Protein AF-A0A644YFS2-F1 (afdb_monomer_lite)

pLDDT: mean 83.6, std 9.42, range [59.94, 97.19]

Organism: NCBI:txid1076179

Structure (mmCIF, N/CA/C/O backbone):
data_AF-A0A644YFS2-F1
#
_entry.id   AF-A0A644YFS2-F1
#
loop_
_atom_site.group_PDB
_atom_site.id
_atom_site.type_symbol
_atom_site.label_atom_id
_atom_site.label_alt_id
_atom_site.label_comp_id
_atom_site.label_asym_id
_atom_site.label_entity_id
_atom_site.label_seq_id
_atom_site.pdbx_PDB_ins_code
_atom_site.Cartn_x
_atom_site.Cartn_y
_atom_site.Cartn_z
_atom_site.occupancy
_atom_site.B_iso_or_equiv
_atom_site.auth_seq_id
_atom_site.auth_comp_id
_atom_site.auth_asym_id
_atom_site.auth_atom_id
_atom_site.pdbx_PDB_model_num
ATOM 1 N N . MET A 1 1 ? -8.982 -12.581 -9.049 1.00 71.75 1 MET A N 1
ATOM 2 C CA . MET A 1 1 ? -7.663 -12.952 -8.496 1.00 71.75 1 MET A CA 1
ATOM 3 C C . MET A 1 1 ? -7.746 -14.397 -8.071 1.00 71.75 1 MET A C 1
ATOM 5 O O . MET A 1 1 ? -8.757 -14.771 -7.492 1.00 71.75 1 MET A O 1
ATOM 9 N N . GLU A 1 2 ? -6.730 -15.183 -8.398 1.00 85.44 2 GLU A N 1
ATOM 10 C CA . GLU A 1 2 ? -6.675 -16.615 -8.091 1.00 85.44 2 GLU A CA 1
ATOM 11 C C . GLU A 1 2 ? -5.715 -16.850 -6.921 1.00 85.44 2 GLU A C 1
ATOM 13 O O . GLU A 1 2 ? -4.733 -16.120 -6.760 1.00 85.44 2 GLU A O 1
ATOM 18 N N . TYR A 1 3 ? -6.011 -17.833 -6.074 1.00 88.00 3 TYR A N 1
ATOM 19 C CA . TYR A 1 3 ? -5.150 -18.182 -4.948 1.00 88.00 3 TYR A CA 1
ATOM 20 C C . TYR A 1 3 ? -4.225 -19.335 -5.331 1.00 88.00 3 TYR A C 1
ATOM 22 O O . TYR A 1 3 ? -4.662 -20.299 -5.956 1.00 88.00 3 TYR A O 1
ATOM 30 N N . THR A 1 4 ? -2.950 -19.234 -4.962 1.00 91.31 4 THR A N 1
ATOM 31 C CA . THR A 1 4 ? -1.943 -20.273 -5.211 1.00 91.31 4 THR A CA 1
ATOM 32 C C . THR A 1 4 ? -0.854 -20.235 -4.147 1.00 91.31 4 THR A C 1
ATOM 34 O 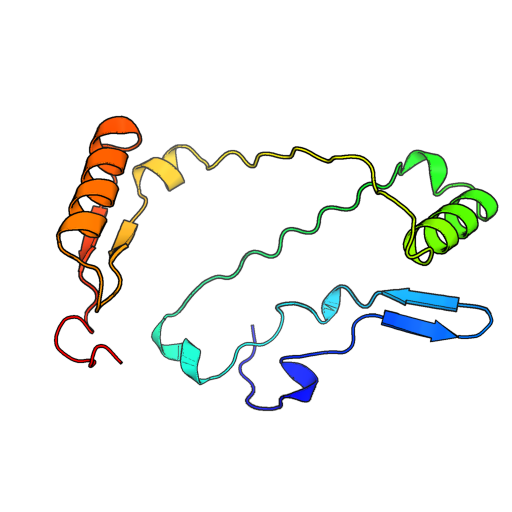O . THR A 1 4 ? -0.496 -19.168 -3.647 1.00 91.31 4 THR A O 1
ATOM 37 N N . ASP A 1 5 ? -0.343 -21.401 -3.781 1.00 93.25 5 ASP A N 1
ATOM 38 C CA . ASP A 1 5 ? 0.804 -21.589 -2.899 1.00 93.25 5 ASP A CA 1
ATOM 39 C C . ASP A 1 5 ? 2.124 -21.776 -3.668 1.00 93.25 5 ASP A C 1
ATOM 41 O O . ASP A 1 5 ? 3.175 -21.843 -3.033 1.00 93.25 5 ASP A O 1
ATOM 45 N N . ASP A 1 6 ? 2.098 -21.790 -5.008 1.00 93.94 6 ASP A N 1
ATOM 46 C CA . ASP A 1 6 ? 3.291 -21.922 -5.850 1.00 93.94 6 ASP A CA 1
ATOM 47 C C . ASP A 1 6 ? 4.172 -20.654 -5.777 1.00 93.94 6 ASP A C 1
ATOM 49 O O . ASP A 1 6 ? 3.779 -19.589 -6.281 1.00 93.94 6 ASP A O 1
ATOM 53 N N . PRO A 1 7 ? 5.392 -20.736 -5.206 1.00 90.81 7 PRO A N 1
ATOM 54 C CA . PRO A 1 7 ? 6.292 -19.594 -5.105 1.00 90.81 7 PRO A CA 1
ATOM 55 C C . PRO A 1 7 ? 6.676 -18.995 -6.462 1.00 90.81 7 PRO A C 1
ATOM 57 O O . PRO A 1 7 ? 6.863 -17.784 -6.549 1.00 90.81 7 PRO A O 1
ATOM 60 N N . ALA A 1 8 ? 6.766 -19.794 -7.528 1.00 90.94 8 ALA A N 1
ATOM 61 C CA . ALA A 1 8 ? 7.139 -19.295 -8.852 1.00 90.94 8 ALA A CA 1
ATOM 62 C C . ALA A 1 8 ? 6.051 -18.391 -9.459 1.00 90.94 8 ALA A C 1
ATOM 64 O O . ALA A 1 8 ? 6.348 -17.491 -10.245 1.00 90.94 8 ALA A O 1
ATOM 65 N N . ILE A 1 9 ? 4.791 -18.612 -9.074 1.00 89.38 9 ILE A N 1
ATOM 66 C CA . ILE A 1 9 ? 3.642 -17.817 -9.516 1.00 89.38 9 ILE A CA 1
ATOM 67 C C . ILE A 1 9 ? 3.425 -16.607 -8.600 1.00 89.38 9 ILE A C 1
ATOM 69 O O . ILE A 1 9 ? 3.046 -15.534 -9.076 1.00 89.38 9 ILE A O 1
ATOM 73 N N . LEU A 1 10 ? 3.669 -16.766 -7.295 1.00 88.75 10 LEU A N 1
ATOM 74 C CA . LEU A 1 10 ? 3.593 -15.678 -6.315 1.00 88.75 10 LEU A CA 1
ATOM 75 C C . LEU A 1 10 ? 4.715 -14.648 -6.496 1.00 88.75 10 LEU A C 1
ATOM 77 O O . LEU A 1 10 ? 4.491 -13.456 -6.279 1.00 88.75 10 LEU A O 1
ATOM 81 N N . TYR A 1 11 ? 5.893 -15.102 -6.926 1.00 89.06 11 TYR A N 1
ATOM 82 C CA . TYR A 1 11 ? 7.090 -14.290 -7.135 1.00 89.06 11 TYR A CA 1
ATOM 83 C C . TYR A 1 11 ? 7.606 -14.459 -8.573 1.00 89.06 11 TYR A C 1
ATOM 85 O O . TYR A 1 11 ? 8.684 -15.017 -8.791 1.00 89.06 11 TYR A O 1
ATOM 93 N N . PRO A 1 12 ? 6.831 -14.013 -9.579 1.00 89.12 12 PRO A N 1
ATOM 94 C CA . PRO A 1 12 ? 7.173 -14.237 -10.972 1.00 89.12 12 PRO A CA 1
ATOM 95 C C . PRO A 1 12 ? 8.408 -13.429 -11.372 1.00 89.12 12 PRO A C 1
ATOM 97 O O . PRO A 1 12 ? 8.558 -12.265 -10.999 1.00 89.12 12 PRO A O 1
ATOM 100 N N . ILE A 1 13 ? 9.250 -14.017 -12.220 1.00 87.31 13 ILE A N 1
ATOM 101 C CA . ILE A 1 13 ? 10.267 -13.266 -12.956 1.00 87.31 13 ILE A CA 1
ATOM 102 C C . ILE A 1 13 ? 9.543 -12.420 -14.009 1.00 87.31 13 ILE A C 1
ATOM 104 O O . ILE A 1 13 ? 8.748 -12.926 -14.808 1.00 87.31 13 ILE A O 1
ATOM 108 N N . LEU A 1 14 ? 9.779 -11.111 -13.963 1.00 84.50 14 LEU A N 1
ATOM 109 C CA . LEU A 1 14 ? 9.050 -10.128 -14.768 1.00 84.50 14 LEU A CA 1
ATOM 110 C C . LEU A 1 14 ? 9.822 -9.664 -15.989 1.00 84.50 14 LEU A C 1
ATOM 112 O O . LEU A 1 14 ? 9.213 -9.175 -16.936 1.00 84.50 14 LEU A O 1
ATOM 116 N N . THR A 1 15 ? 11.139 -9.803 -15.946 1.00 81.31 15 THR A N 1
ATOM 117 C CA . THR A 1 15 ? 12.060 -9.321 -16.963 1.00 81.31 15 THR A CA 1
ATOM 118 C C . THR A 1 15 ? 12.745 -10.501 -17.616 1.00 81.31 15 THR A C 1
ATOM 120 O O . THR A 1 15 ? 13.335 -11.333 -16.926 1.00 81.31 15 THR A O 1
ATOM 123 N N . GLU A 1 16 ? 12.719 -10.533 -18.937 1.00 82.38 16 GLU A N 1
ATOM 124 C CA . GLU A 1 16 ? 13.515 -11.458 -19.735 1.00 82.38 16 GLU A CA 1
ATOM 125 C C . GLU A 1 16 ? 14.379 -10.626 -20.684 1.00 82.38 16 GLU A C 1
ATOM 127 O O . GLU A 1 16 ? 13.896 -9.671 -21.297 1.00 82.38 16 GLU A O 1
ATOM 132 N N . HIS A 1 17 ? 15.668 -10.954 -20.746 1.00 74.31 17 HIS A N 1
ATOM 133 C CA . HIS A 1 17 ? 16.643 -10.273 -21.589 1.00 74.31 17 HIS A CA 1
ATOM 134 C C . HIS A 1 17 ? 17.338 -11.304 -22.476 1.00 74.31 17 HIS A C 1
ATOM 136 O O . HIS A 1 17 ? 17.966 -12.236 -21.974 1.00 74.31 17 HIS A O 1
ATOM 142 N N . ASP A 1 18 ? 17.238 -11.105 -23.782 1.00 73.19 18 ASP A N 1
ATOM 143 C CA . ASP A 1 18 ? 17.995 -11.806 -24.812 1.00 73.19 18 ASP A CA 1
ATOM 144 C C . ASP A 1 18 ? 18.917 -10.804 -25.529 1.00 73.19 18 ASP A C 1
ATOM 146 O O . ASP A 1 18 ? 18.819 -9.597 -25.316 1.00 73.19 18 ASP A O 1
ATOM 150 N N . VAL A 1 19 ? 19.817 -11.287 -26.384 1.00 66.19 19 VAL A N 1
ATOM 151 C CA . VAL A 1 19 ? 20.786 -10.476 -27.137 1.00 66.19 19 VAL A CA 1
ATOM 152 C C . VAL A 1 19 ? 20.105 -9.339 -27.915 1.00 66.19 19 VAL A C 1
ATOM 154 O O . VAL A 1 19 ? 20.652 -8.239 -27.978 1.00 66.19 19 VAL A O 1
ATOM 157 N N . ASP A 1 20 ? 18.895 -9.582 -28.429 1.00 69.38 20 ASP A N 1
ATOM 158 C CA . ASP A 1 20 ? 18.154 -8.639 -29.276 1.00 69.38 20 ASP A CA 1
ATOM 159 C C . ASP A 1 20 ? 16.844 -8.123 -28.657 1.00 69.38 20 ASP A C 1
ATOM 161 O O . ASP A 1 20 ? 16.167 -7.286 -29.261 1.00 69.38 20 ASP A O 1
ATOM 165 N N . SER A 1 21 ? 16.440 -8.608 -27.476 1.00 69.81 21 SER A N 1
ATOM 166 C CA . SER A 1 21 ? 15.131 -8.259 -26.915 1.00 69.81 21 SER A CA 1
ATOM 167 C C . SER A 1 21 ? 15.124 -8.115 -25.399 1.00 69.81 21 SER A C 1
ATOM 169 O O . SER A 1 21 ? 15.780 -8.850 -24.668 1.00 69.81 21 SER A O 1
ATOM 171 N N . PHE A 1 22 ? 14.320 -7.168 -24.927 1.00 74.44 22 PHE A N 1
ATOM 172 C CA . PHE A 1 22 ? 14.004 -6.994 -23.519 1.00 74.44 22 PHE A CA 1
ATOM 173 C C . PHE A 1 22 ? 12.488 -6.995 -23.361 1.00 74.44 22 PHE A C 1
ATOM 175 O O . PHE A 1 22 ? 11.793 -6.194 -23.990 1.00 74.44 22 PHE A O 1
ATOM 182 N N . THR A 1 23 ? 11.978 -7.904 -22.536 1.00 77.44 23 THR A N 1
ATOM 183 C CA . THR A 1 23 ? 10.541 -8.090 -22.324 1.00 77.44 23 THR A CA 1
ATOM 184 C C . THR A 1 23 ? 10.192 -7.861 -20.862 1.00 77.44 23 THR A C 1
ATOM 186 O O . THR A 1 23 ? 10.785 -8.477 -19.977 1.00 77.44 23 THR A O 1
ATOM 189 N N . ILE A 1 24 ? 9.179 -7.023 -20.613 1.00 79.31 24 ILE A N 1
ATOM 190 C CA . ILE A 1 24 ? 8.566 -6.843 -19.292 1.00 79.31 24 ILE A CA 1
ATOM 191 C C . ILE A 1 24 ? 7.159 -7.457 -19.295 1.00 79.31 24 ILE A C 1
ATOM 193 O O . ILE A 1 24 ? 6.266 -7.040 -20.032 1.00 79.31 24 ILE A O 1
ATOM 197 N N . SER A 1 25 ? 6.937 -8.443 -18.427 1.00 82.56 25 SER A N 1
ATOM 198 C CA . SER A 1 25 ? 5.659 -9.145 -18.261 1.00 82.56 25 SER A CA 1
ATOM 199 C C . SER A 1 25 ? 4.732 -8.444 -17.258 1.00 82.56 25 SER A C 1
ATOM 201 O O . SER A 1 25 ? 4.580 -8.889 -16.119 1.00 82.56 25 SER A O 1
ATOM 203 N N . HIS A 1 26 ? 4.039 -7.384 -17.681 1.00 73.81 26 HIS A N 1
ATOM 204 C CA . HIS A 1 26 ? 3.116 -6.630 -16.811 1.00 73.81 26 HIS A CA 1
ATOM 205 C C . HIS A 1 26 ? 1.944 -7.470 -16.260 1.00 73.81 26 HIS A C 1
ATOM 207 O O . HIS A 1 26 ? 1.508 -7.263 -15.132 1.00 73.81 26 HIS A O 1
ATOM 213 N N . GLY A 1 27 ? 1.456 -8.459 -17.019 1.00 78.31 27 GLY A N 1
ATOM 214 C CA . GLY A 1 27 ? 0.291 -9.276 -16.641 1.00 78.31 27 GLY A CA 1
ATOM 215 C C . GLY A 1 27 ? 0.545 -10.351 -15.574 1.00 78.31 27 GLY A C 1
ATOM 216 O O . GLY A 1 27 ? -0.395 -11.045 -15.181 1.00 78.31 27 GLY A O 1
ATOM 217 N N . LYS A 1 28 ? 1.797 -10.531 -15.130 1.00 83.38 28 LYS A N 1
ATOM 218 C CA . LYS A 1 28 ? 2.156 -11.512 -14.090 1.00 83.38 28 LYS A CA 1
ATOM 219 C C . LYS A 1 28 ? 2.091 -10.916 -12.675 1.00 83.38 28 LYS A C 1
ATOM 221 O O . LYS A 1 28 ? 1.840 -11.653 -11.724 1.00 83.38 28 LYS A O 1
ATOM 226 N N . ILE A 1 29 ? 2.260 -9.598 -12.524 1.00 84.25 29 ILE A N 1
ATOM 227 C CA . ILE A 1 29 ? 2.234 -8.918 -11.218 1.00 84.25 29 ILE A CA 1
ATOM 228 C C . ILE A 1 29 ? 0.819 -8.887 -10.643 1.00 84.25 29 ILE A C 1
ATOM 230 O O . ILE A 1 29 ? -0.140 -8.556 -11.335 1.00 84.25 29 ILE A O 1
ATOM 234 N N . GLY A 1 30 ? 0.695 -9.182 -9.346 1.00 80.56 30 GLY A N 1
ATOM 235 C CA . GLY A 1 30 ? -0.531 -8.932 -8.578 1.00 80.56 30 GLY A CA 1
ATOM 236 C C . GLY A 1 30 ? -1.733 -9.796 -8.972 1.00 80.56 30 GLY A C 1
ATOM 237 O O . GLY A 1 30 ? -2.834 -9.564 -8.477 1.00 80.56 30 GLY A O 1
ATOM 238 N N . ARG A 1 31 ? -1.540 -10.792 -9.846 1.00 85.56 31 ARG A N 1
ATOM 239 C CA . ARG A 1 31 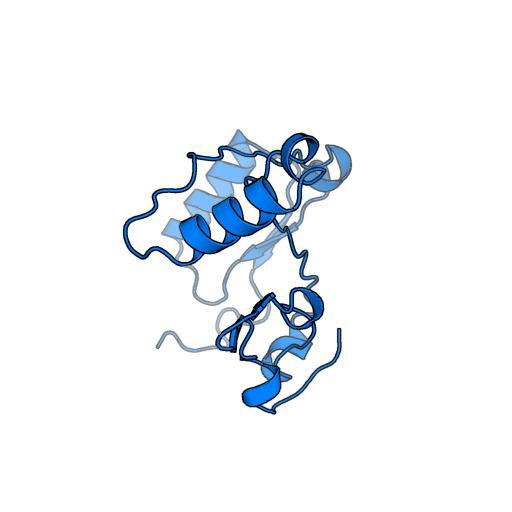? -2.612 -11.662 -10.349 1.00 85.56 31 ARG A CA 1
ATOM 240 C C . ARG A 1 31 ? -3.025 -12.741 -9.351 1.00 85.56 31 ARG A C 1
ATOM 242 O O . ARG A 1 31 ? -4.207 -13.100 -9.292 1.00 85.56 31 ARG A O 1
ATOM 249 N N . HIS A 1 32 ? -2.058 -13.221 -8.574 1.00 88.69 32 HIS A N 1
ATOM 250 C CA . HIS A 1 32 ? -2.241 -14.312 -7.629 1.00 88.69 32 HIS A CA 1
ATOM 251 C C . HIS A 1 32 ? -1.989 -13.869 -6.193 1.00 88.69 32 HIS A C 1
ATOM 253 O O . HIS A 1 32 ? -1.191 -12.965 -5.928 1.00 88.69 32 HIS A O 1
ATOM 259 N N . LYS A 1 33 ? -2.683 -14.520 -5.263 1.00 87.75 33 LYS A N 1
ATOM 260 C CA . LYS A 1 33 ? -2.545 -14.299 -3.825 1.00 87.75 33 LYS A CA 1
ATOM 261 C C . LYS A 1 33 ? -2.180 -15.593 -3.125 1.00 87.75 33 LYS A C 1
ATOM 263 O O . LYS A 1 33 ? -2.645 -16.665 -3.499 1.00 87.75 33 LYS A O 1
ATOM 268 N N . ASN A 1 34 ? -1.401 -15.472 -2.058 1.00 88.25 34 ASN A N 1
ATOM 269 C CA . ASN A 1 34 ? -1.180 -16.598 -1.168 1.00 88.25 34 ASN A CA 1
ATOM 270 C C . ASN A 1 34 ? -2.501 -16.926 -0.429 1.00 88.25 34 ASN A C 1
ATOM 272 O O . ASN A 1 34 ? -3.122 -15.992 0.092 1.00 88.25 34 ASN A O 1
ATOM 276 N N . PRO A 1 35 ? -2.929 -18.204 -0.359 1.00 89.31 35 PRO A N 1
ATOM 277 C CA . PRO A 1 35 ? -4.119 -18.645 0.375 1.00 89.31 35 PRO A CA 1
ATOM 278 C C . PRO A 1 35 ? -4.184 -18.164 1.826 1.00 89.31 35 PRO A C 1
ATOM 280 O O . PRO A 1 35 ? -5.273 -17.976 2.360 1.00 89.31 35 PRO A O 1
ATOM 283 N N . HIS A 1 36 ? -3.037 -17.889 2.454 1.00 85.12 36 HIS A N 1
ATOM 284 C CA . HIS A 1 36 ? -2.971 -17.312 3.794 1.00 85.12 36 HIS A CA 1
ATOM 285 C C . HIS A 1 36 ? -3.753 -15.996 3.921 1.00 85.12 36 HIS A C 1
ATOM 287 O O . HIS A 1 36 ? -4.227 -15.691 5.003 1.00 85.12 36 HIS A O 1
ATOM 293 N N . TRP A 1 37 ? -3.938 -15.238 2.836 1.00 82.06 37 TRP A N 1
ATOM 294 C CA . TRP A 1 37 ? -4.658 -13.959 2.841 1.00 82.06 37 TRP A CA 1
ATOM 295 C C . TRP A 1 37 ? -6.154 -14.069 2.512 1.00 82.06 37 TRP A C 1
ATOM 297 O O . TRP A 1 37 ? -6.836 -13.046 2.440 1.00 82.06 37 TRP A O 1
ATOM 307 N N . ASP A 1 38 ? -6.689 -15.273 2.295 1.00 84.00 38 ASP A N 1
ATOM 308 C CA . ASP A 1 38 ? -8.089 -15.459 1.879 1.00 84.00 38 ASP A CA 1
ATOM 309 C C . ASP A 1 38 ? -9.093 -14.891 2.898 1.00 84.00 38 ASP A C 1
ATOM 311 O O . ASP A 1 38 ? -10.080 -14.247 2.538 1.00 84.00 38 ASP A O 1
ATOM 315 N N . PHE A 1 39 ? -8.775 -15.000 4.190 1.00 79.62 39 PHE A N 1
ATOM 316 C CA . PHE A 1 39 ? -9.641 -14.518 5.267 1.00 79.62 39 PHE A CA 1
ATOM 317 C C . PHE A 1 39 ? -9.849 -12.994 5.272 1.00 79.62 39 PHE A C 1
ATOM 319 O O . PHE A 1 39 ? 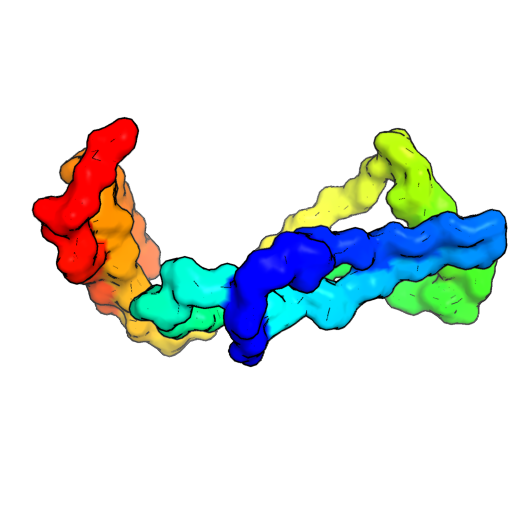-10.861 -12.530 5.798 1.00 79.62 39 PHE A O 1
ATOM 326 N N . LEU A 1 40 ? -8.925 -12.214 4.695 1.00 74.38 40 LEU A N 1
ATOM 327 C CA . LEU A 1 40 ? -9.024 -10.751 4.665 1.00 74.38 40 LEU A CA 1
ATOM 328 C C . LEU A 1 40 ? -9.999 -10.235 3.608 1.00 74.38 40 LEU A C 1
ATOM 330 O O . LEU A 1 40 ? -10.386 -9.072 3.679 1.00 74.38 40 LEU A O 1
ATOM 334 N N . LYS A 1 41 ? -10.379 -11.062 2.620 1.00 73.12 41 LYS A N 1
ATOM 335 C CA . LYS A 1 41 ? -11.240 -10.657 1.491 1.00 73.12 41 LYS A CA 1
ATOM 336 C C . LYS A 1 41 ? -10.798 -9.333 0.840 1.00 73.12 41 LYS A C 1
ATOM 338 O O . LYS A 1 41 ? -11.618 -8.540 0.385 1.00 73.12 41 LYS A O 1
ATOM 343 N N . GLU A 1 42 ? -9.489 -9.084 0.820 1.00 75.25 42 GLU A N 1
ATOM 344 C CA . GLU A 1 42 ? -8.921 -7.807 0.390 1.00 75.25 42 GLU A CA 1
ATOM 345 C C . GLU A 1 42 ? -9.091 -7.587 -1.123 1.00 75.25 42 GLU A C 1
ATOM 347 O O . GLU A 1 42 ? -8.981 -8.523 -1.923 1.00 75.25 42 GLU A O 1
ATOM 352 N N . TRP A 1 43 ? -9.254 -6.336 -1.544 1.00 73.81 43 TRP A N 1
ATOM 353 C CA . TRP A 1 43 ? -9.123 -5.935 -2.946 1.00 73.81 43 TRP A CA 1
ATOM 354 C C . TRP A 1 43 ? -7.728 -5.344 -3.156 1.00 73.81 43 TRP A C 1
ATOM 356 O O . TRP A 1 43 ? -7.246 -4.581 -2.326 1.00 73.81 43 TRP A O 1
ATOM 366 N N . ARG A 1 44 ? -7.053 -5.714 -4.250 1.00 77.00 44 ARG A N 1
ATOM 367 C CA . ARG A 1 44 ? -5.760 -5.124 -4.627 1.00 77.00 44 ARG A CA 1
ATOM 368 C C . ARG A 1 44 ? -5.943 -4.348 -5.916 1.00 77.00 44 ARG A C 1
ATOM 370 O O . ARG A 1 44 ? -6.324 -4.934 -6.927 1.00 77.00 44 ARG A O 1
ATOM 377 N N . ASN A 1 45 ? -5.639 -3.059 -5.862 1.00 76.50 45 ASN A N 1
ATOM 378 C CA . ASN A 1 45 ? -5.528 -2.210 -7.038 1.00 76.50 45 ASN A CA 1
ATOM 379 C C . ASN A 1 45 ? -4.062 -2.186 -7.475 1.00 76.50 45 ASN A C 1
ATOM 381 O O . ASN A 1 45 ? -3.178 -1.944 -6.654 1.00 76.50 45 ASN A O 1
ATOM 385 N N . LEU A 1 46 ? -3.804 -2.460 -8.754 1.00 81.69 46 LEU A N 1
ATOM 386 C CA . LEU A 1 46 ? -2.472 -2.333 -9.336 1.00 81.69 46 LEU A CA 1
ATOM 387 C C . LEU A 1 46 ? -2.394 -1.007 -10.089 1.00 81.69 46 LEU A C 1
ATOM 389 O O . LEU A 1 46 ? -3.056 -0.831 -11.109 1.00 81.69 46 LEU A O 1
ATOM 393 N N . ILE A 1 47 ? -1.565 -0.092 -9.596 1.00 80.31 47 ILE A N 1
ATOM 394 C CA . ILE A 1 47 ? -1.264 1.169 -10.274 1.00 80.31 47 ILE A CA 1
ATOM 395 C C . ILE A 1 47 ? 0.103 1.012 -10.931 1.00 80.31 47 ILE A C 1
ATOM 397 O O . ILE A 1 47 ? 1.098 0.766 -10.254 1.00 80.31 47 ILE A O 1
ATOM 401 N N . THR A 1 48 ? 0.147 1.126 -12.256 1.00 77.75 48 THR A N 1
ATOM 402 C CA . THR A 1 48 ? 1.398 1.093 -13.023 1.00 77.75 48 THR A CA 1
ATOM 403 C C . THR A 1 48 ? 1.697 2.493 -13.526 1.00 77.75 48 THR A C 1
ATOM 405 O O . THR A 1 48 ? 0.921 3.050 -14.300 1.00 77.75 48 THR A O 1
ATOM 408 N N . VAL A 1 49 ? 2.830 3.049 -13.103 1.00 77.50 49 VAL A N 1
ATOM 409 C CA . VAL A 1 49 ? 3.306 4.355 -13.563 1.00 77.50 49 VAL A CA 1
ATOM 410 C C . VAL A 1 49 ? 4.521 4.140 -14.447 1.00 77.50 49 VAL A C 1
ATOM 412 O O . VAL A 1 49 ? 5.521 3.573 -14.014 1.00 77.50 49 VAL A O 1
ATOM 415 N N . MET A 1 50 ? 4.424 4.580 -15.699 1.00 74.69 50 MET A N 1
ATOM 416 C CA . MET A 1 50 ? 5.509 4.499 -16.671 1.00 74.69 50 MET A CA 1
ATOM 417 C C . MET A 1 50 ? 5.929 5.924 -17.055 1.00 74.69 50 MET A C 1
ATOM 419 O O . MET A 1 50 ? 5.128 6.613 -17.689 1.00 74.69 50 MET A O 1
ATOM 423 N N . PRO A 1 51 ? 7.149 6.382 -16.701 1.00 69.38 51 PRO A N 1
ATOM 424 C CA . PRO A 1 51 ? 7.694 7.684 -17.111 1.00 69.38 51 PRO A CA 1
ATOM 425 C C . PRO A 1 51 ? 8.058 7.715 -18.601 1.00 69.38 51 PRO A C 1
ATOM 427 O O . PRO A 1 51 ? 9.180 8.038 -18.977 1.00 69.38 51 PRO A O 1
ATOM 430 N N . VAL A 1 52 ? 7.131 7.339 -19.476 1.00 70.62 52 VAL A N 1
ATOM 431 C CA . VAL A 1 52 ? 7.383 7.247 -20.912 1.00 70.62 52 VAL A CA 1
ATOM 432 C C . VAL A 1 52 ? 6.707 8.401 -21.631 1.00 70.62 52 VAL A C 1
ATOM 434 O O . VAL A 1 52 ? 5.530 8.700 -21.429 1.00 70.62 52 VAL A O 1
ATOM 437 N N . ASN A 1 53 ? 7.457 9.065 -22.505 1.00 68.06 53 ASN A N 1
ATOM 438 C CA . ASN A 1 53 ? 6.871 10.032 -23.415 1.00 68.06 53 ASN A CA 1
ATOM 439 C C . ASN A 1 53 ? 6.250 9.268 -24.591 1.00 68.06 53 ASN A C 1
ATOM 441 O O . ASN A 1 53 ? 6.955 8.859 -25.510 1.00 68.06 53 ASN A O 1
ATOM 445 N N . PHE A 1 54 ? 4.928 9.079 -24.578 1.00 65.81 54 PHE A N 1
ATOM 446 C CA . PHE A 1 54 ? 4.223 8.322 -25.621 1.00 65.81 54 PHE A CA 1
ATOM 447 C C . PHE A 1 54 ? 4.422 8.899 -27.034 1.00 65.81 54 PHE A C 1
ATOM 449 O O . PHE A 1 54 ? 4.447 8.144 -28.003 1.00 65.81 54 PHE A O 1
ATOM 456 N N . ASN A 1 55 ? 4.683 10.206 -27.163 1.00 65.56 55 ASN A N 1
ATOM 457 C CA . ASN A 1 55 ? 5.001 10.831 -28.454 1.00 65.56 55 ASN A CA 1
ATOM 458 C C . ASN A 1 55 ? 6.375 10.399 -29.004 1.00 65.56 55 ASN A C 1
ATOM 460 O O . ASN A 1 55 ? 6.666 10.600 -30.181 1.00 65.56 55 ASN A O 1
ATOM 464 N N . GLN A 1 56 ? 7.236 9.815 -28.167 1.00 60.59 56 GLN A N 1
ATOM 465 C CA . GLN A 1 56 ? 8.535 9.267 -28.560 1.00 60.59 56 GLN A CA 1
ATOM 466 C C . GLN A 1 56 ? 8.459 7.783 -28.954 1.00 60.59 56 GLN A C 1
ATOM 468 O O . GLN A 1 56 ? 9.389 7.295 -29.589 1.00 60.59 56 GLN A O 1
ATOM 473 N N . LEU A 1 57 ? 7.352 7.084 -28.669 1.00 63.44 57 LEU A N 1
ATOM 474 C CA . LEU A 1 57 ? 7.169 5.665 -29.016 1.00 63.44 57 LEU A CA 1
ATOM 475 C C . LEU A 1 57 ? 6.905 5.430 -30.515 1.00 63.44 57 LEU A C 1
ATOM 477 O O . LEU A 1 57 ? 6.969 4.297 -30.977 1.00 63.44 57 LEU A O 1
ATOM 481 N N . GLY A 1 58 ? 6.619 6.487 -31.284 1.00 65.62 58 GLY A N 1
ATOM 482 C CA . GLY A 1 58 ? 6.365 6.396 -32.727 1.00 65.62 58 GLY A CA 1
ATOM 483 C C . GLY A 1 58 ? 7.611 6.153 -33.590 1.00 65.62 58 GLY A C 1
ATOM 484 O O . GLY A 1 58 ? 7.469 5.874 -34.777 1.00 65.62 58 GLY A O 1
ATOM 485 N N . SER A 1 59 ? 8.819 6.258 -33.023 1.00 75.25 59 SER A N 1
ATOM 486 C CA . SER A 1 59 ? 10.078 5.952 -33.718 1.00 75.25 59 SER A CA 1
ATOM 487 C C . SER A 1 59 ? 10.781 4.760 -33.056 1.00 75.25 59 SER A C 1
ATOM 489 O O . SER A 1 59 ? 11.090 4.862 -31.860 1.00 75.25 59 SER A O 1
ATOM 491 N N . PRO A 1 60 ? 11.084 3.680 -33.799 1.00 73.94 60 PRO A N 1
ATOM 492 C CA . PRO A 1 60 ? 11.798 2.512 -33.282 1.00 73.94 60 PRO A CA 1
ATOM 493 C C . PRO A 1 60 ? 13.098 2.860 -32.542 1.00 73.94 60 PRO A C 1
ATOM 495 O O . PRO A 1 60 ? 13.374 2.294 -31.490 1.00 73.94 60 PRO A O 1
ATOM 498 N N . GLU A 1 61 ? 13.854 3.852 -33.019 1.00 77.50 61 GLU A N 1
ATOM 499 C CA . GLU A 1 61 ? 15.143 4.250 -32.442 1.00 77.50 61 GLU A CA 1
ATOM 500 C C . GLU A 1 61 ? 15.007 4.813 -31.022 1.00 77.50 61 GLU A C 1
ATOM 502 O O . GLU A 1 61 ? 15.816 4.508 -30.145 1.00 77.50 61 GLU A O 1
ATOM 507 N N . LYS A 1 62 ? 13.966 5.614 -30.762 1.00 74.12 62 LYS A N 1
ATOM 508 C CA . LYS A 1 62 ? 13.717 6.177 -29.424 1.00 74.12 62 LYS A CA 1
ATOM 509 C C . LYS A 1 62 ? 13.171 5.132 -28.460 1.00 74.12 62 LYS A C 1
ATOM 511 O O . LYS A 1 62 ? 13.501 5.182 -27.280 1.00 74.12 62 LYS A O 1
ATOM 516 N N . LEU A 1 63 ? 12.387 4.172 -28.956 1.00 73.56 63 LEU A N 1
ATOM 517 C CA . LEU A 1 63 ? 11.948 3.024 -28.164 1.00 73.56 63 LEU A CA 1
ATOM 518 C C . LEU A 1 63 ? 13.153 2.175 -27.731 1.00 73.56 63 LEU A C 1
ATOM 520 O O . LEU A 1 63 ? 13.274 1.830 -26.558 1.00 73.56 63 LEU A O 1
ATOM 524 N N . SER A 1 64 ? 14.087 1.910 -28.649 1.00 76.12 64 SER A N 1
ATOM 525 C CA . SER A 1 64 ? 15.342 1.227 -28.327 1.00 76.12 64 SER A CA 1
ATOM 526 C C . SER A 1 64 ? 16.203 2.016 -27.340 1.00 76.12 64 SER A C 1
ATOM 528 O O . SER A 1 64 ? 16.770 1.414 -26.433 1.00 76.12 64 SER A O 1
ATOM 530 N N . GLN A 1 65 ? 16.295 3.344 -27.476 1.00 78.00 65 GLN A N 1
ATOM 531 C CA . GLN A 1 65 ? 17.024 4.178 -26.516 1.00 78.00 65 GLN A CA 1
ATOM 532 C C . GLN A 1 65 ? 16.391 4.117 -25.120 1.00 78.00 65 GLN A C 1
ATOM 534 O O . GLN A 1 65 ? 17.098 3.902 -24.146 1.00 78.00 65 GLN A O 1
ATOM 539 N N . MET A 1 66 ? 15.063 4.206 -25.026 1.00 76.06 66 MET A N 1
ATOM 540 C CA . MET A 1 66 ? 14.333 4.095 -23.761 1.00 76.06 66 MET A CA 1
ATOM 541 C C . MET A 1 66 ? 14.588 2.754 -23.058 1.00 76.06 66 MET A C 1
ATOM 543 O O . MET A 1 66 ? 14.789 2.722 -21.848 1.00 76.06 66 MET A O 1
ATOM 547 N N . VAL A 1 67 ? 14.606 1.646 -23.807 1.00 75.62 67 VAL A N 1
ATOM 548 C CA . VAL A 1 67 ? 14.943 0.322 -23.260 1.00 75.62 67 VAL A CA 1
ATOM 549 C C . VAL A 1 67 ? 16.387 0.282 -22.757 1.00 75.62 67 VAL A C 1
ATOM 551 O O . VAL A 1 67 ? 16.634 -0.251 -21.679 1.00 75.62 67 VAL A O 1
ATOM 554 N N . ARG A 1 68 ? 17.341 0.865 -23.498 1.00 78.44 68 ARG A N 1
ATOM 555 C CA . ARG A 1 68 ? 18.747 0.949 -23.065 1.00 78.44 68 ARG A CA 1
ATOM 556 C C . ARG A 1 68 ? 18.891 1.754 -21.780 1.00 78.44 68 ARG A C 1
ATOM 558 O O . ARG A 1 68 ? 19.571 1.293 -20.873 1.00 78.44 68 ARG A O 1
ATOM 565 N N . ASP A 1 69 ? 18.217 2.896 -21.692 1.00 79.81 69 ASP A N 1
ATOM 566 C CA . ASP A 1 69 ? 18.215 3.743 -20.501 1.00 79.81 69 ASP A CA 1
ATOM 567 C C . ASP A 1 69 ? 17.625 2.985 -19.298 1.00 79.81 69 ASP A C 1
ATOM 569 O O . ASP A 1 69 ? 18.209 2.985 -18.224 1.00 79.81 69 ASP A O 1
ATOM 573 N N . MET A 1 70 ? 16.521 2.247 -19.476 1.00 74.81 70 MET A N 1
ATOM 574 C CA . MET A 1 70 ? 15.935 1.418 -18.407 1.00 74.81 70 MET A CA 1
ATOM 575 C C . MET A 1 70 ? 16.843 0.271 -17.934 1.00 74.81 70 MET A C 1
ATOM 577 O O . MET A 1 70 ? 16.706 -0.178 -16.797 1.00 74.81 70 MET A O 1
ATOM 581 N N . LEU A 1 71 ? 17.726 -0.232 -18.800 1.00 75.44 71 LEU A N 1
ATOM 582 C CA . LEU A 1 71 ? 18.682 -1.297 -18.482 1.00 75.44 71 LEU A CA 1
ATOM 583 C C . LEU A 1 71 ? 19.992 -0.773 -17.881 1.00 75.44 71 LEU A C 1
ATOM 585 O O . LEU A 1 71 ? 20.748 -1.555 -17.303 1.00 75.44 71 LEU A O 1
ATOM 589 N N . ASP A 1 72 ? 20.279 0.520 -18.022 1.00 81.69 72 ASP A N 1
ATOM 590 C CA . ASP A 1 72 ? 21.472 1.140 -17.461 1.00 81.69 72 ASP A CA 1
ATOM 591 C C . ASP A 1 72 ? 21.312 1.288 -15.934 1.00 81.69 72 ASP A C 1
ATOM 593 O O . ASP A 1 72 ? 20.448 2.035 -15.468 1.00 81.69 72 ASP A O 1
ATOM 597 N N . PRO A 1 73 ? 22.153 0.625 -15.115 1.00 78.25 73 PRO A N 1
ATOM 598 C CA . PRO A 1 73 ? 22.064 0.705 -13.657 1.00 78.25 73 PRO A CA 1
ATOM 599 C C . PRO A 1 73 ? 22.357 2.109 -13.106 1.00 78.25 73 PRO A C 1
ATOM 601 O O . PRO A 1 73 ? 22.121 2.365 -11.925 1.00 78.25 73 PRO A O 1
ATOM 604 N N . THR A 1 74 ? 22.898 3.010 -13.929 1.00 85.31 74 THR A N 1
ATOM 605 C CA . THR A 1 74 ? 23.185 4.402 -13.573 1.00 85.31 74 THR A CA 1
ATOM 606 C C . THR A 1 74 ? 22.078 5.370 -13.990 1.00 85.31 74 THR A C 1
ATOM 608 O O . THR A 1 74 ? 22.096 6.530 -13.565 1.00 85.31 74 THR A O 1
ATOM 611 N N . TYR 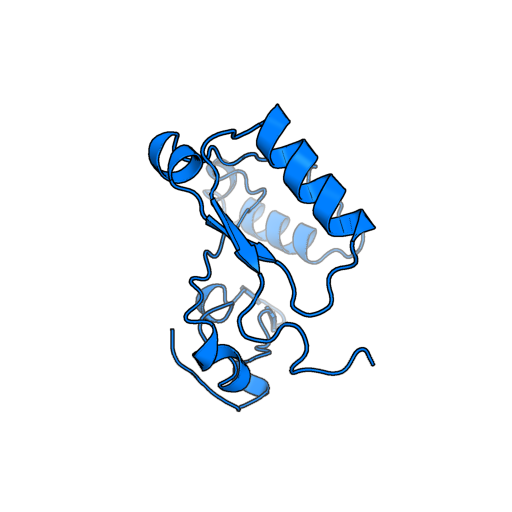A 1 75 ? 21.096 4.914 -14.775 1.00 82.00 75 TYR A N 1
ATOM 612 C CA . TYR A 1 75 ? 19.993 5.751 -15.218 1.00 82.00 75 TYR A CA 1
ATOM 613 C C . TYR A 1 75 ? 19.098 6.157 -14.047 1.00 82.00 75 TYR A C 1
ATOM 615 O O . TYR A 1 75 ? 18.622 5.340 -13.258 1.00 82.00 75 TYR A O 1
ATOM 623 N N . GLN A 1 76 ? 18.849 7.459 -13.956 1.00 76.75 76 GLN A N 1
ATOM 624 C CA . GLN A 1 76 ? 17.916 8.049 -13.010 1.00 76.75 76 GLN A CA 1
ATOM 625 C C . GLN A 1 76 ? 16.651 8.417 -13.794 1.00 76.75 76 GLN A C 1
ATOM 627 O O . GLN A 1 76 ? 16.691 9.382 -14.567 1.00 76.75 76 GLN A O 1
ATOM 632 N N . PRO A 1 77 ? 15.536 7.677 -13.643 1.00 72.00 77 PRO A N 1
ATOM 633 C CA . PRO A 1 77 ? 14.285 8.078 -14.268 1.00 72.00 77 PRO A CA 1
ATOM 634 C C . PRO A 1 77 ? 13.865 9.462 -13.755 1.00 72.00 77 PRO A C 1
ATOM 636 O O . PRO A 1 77 ? 14.210 9.838 -12.629 1.00 72.00 77 PRO A O 1
ATOM 639 N N . PRO A 1 78 ? 13.108 10.240 -14.550 1.00 74.94 78 PRO A N 1
ATOM 640 C CA . PRO A 1 78 ? 12.586 11.514 -14.080 1.00 74.94 78 PRO A CA 1
ATOM 641 C C . PRO A 1 78 ? 11.776 11.294 -12.803 1.00 74.94 78 PRO A C 1
ATOM 643 O O . PRO A 1 78 ? 11.010 10.335 -12.700 1.00 74.94 78 PRO A O 1
ATOM 646 N N . SER A 1 79 ? 11.940 12.192 -11.832 1.00 75.00 79 SER A N 1
ATOM 647 C CA . SER A 1 79 ? 11.132 12.165 -10.615 1.00 75.00 79 SER A CA 1
ATOM 648 C C . SER A 1 79 ? 9.668 12.385 -10.991 1.00 75.00 79 SER A C 1
ATOM 650 O O . SER A 1 79 ? 9.291 13.472 -11.435 1.00 75.00 79 SER A O 1
ATOM 652 N N . ILE A 1 80 ? 8.851 11.339 -10.862 1.00 74.38 80 ILE A N 1
ATOM 653 C CA . ILE A 1 80 ? 7.409 11.414 -11.080 1.00 74.38 80 ILE A CA 1
ATOM 654 C C . ILE A 1 80 ? 6.752 11.606 -9.722 1.00 74.38 80 ILE A C 1
ATOM 656 O O . ILE A 1 80 ? 6.743 10.697 -8.892 1.00 74.38 80 ILE A O 1
ATOM 660 N N . PHE A 1 81 ? 6.156 12.773 -9.515 1.00 81.19 81 PHE A N 1
ATOM 661 C CA . PHE A 1 81 ? 5.162 12.946 -8.469 1.00 81.19 81 PHE A CA 1
ATOM 662 C C . PHE A 1 81 ? 3.783 12.715 -9.085 1.00 81.19 81 PHE A C 1
ATOM 664 O O . PHE A 1 81 ? 3.413 13.398 -10.040 1.00 81.19 81 PHE A O 1
ATOM 671 N N . PHE A 1 82 ? 3.039 11.740 -8.565 1.00 81.56 82 PHE A N 1
ATOM 672 C CA . PHE A 1 82 ? 1.657 11.500 -8.964 1.00 81.56 82 PHE A CA 1
ATOM 673 C C . PHE A 1 82 ? 0.785 11.347 -7.721 1.00 81.56 82 PHE A C 1
ATOM 675 O O . PHE A 1 82 ? 1.172 10.696 -6.750 1.00 81.56 82 PHE A O 1
ATOM 682 N N . THR A 1 83 ? -0.393 11.955 -7.763 1.00 86.38 83 THR A N 1
ATOM 683 C CA . THR A 1 83 ? -1.435 11.812 -6.747 1.00 86.38 83 THR A CA 1
ATOM 684 C C . THR A 1 83 ? -2.652 11.181 -7.395 1.00 86.38 83 THR A C 1
ATOM 686 O O . THR A 1 83 ? -2.927 11.405 -8.574 1.00 86.38 83 THR A O 1
ATOM 689 N N . LEU A 1 84 ? -3.361 10.361 -6.628 1.00 86.38 84 LEU A N 1
ATOM 690 C CA . LEU A 1 84 ? -4.667 9.851 -7.010 1.00 86.38 84 LEU A CA 1
ATOM 691 C C . LEU A 1 84 ? -5.683 10.472 -6.074 1.00 86.38 84 LEU A C 1
ATOM 693 O O . LEU A 1 84 ? -5.546 10.355 -4.855 1.00 86.38 84 LEU A O 1
ATOM 697 N N . ASP A 1 85 ? -6.679 11.117 -6.659 1.00 89.75 85 ASP A N 1
ATOM 698 C CA . ASP A 1 85 ? -7.806 11.616 -5.897 1.00 89.75 85 ASP A CA 1
ATOM 699 C C . ASP A 1 85 ? -8.672 10.425 -5.486 1.00 89.75 85 ASP A C 1
ATOM 701 O O . ASP A 1 85 ? -8.976 9.535 -6.289 1.00 89.75 85 ASP A O 1
ATOM 705 N N . ILE A 1 86 ? -9.025 10.385 -4.206 1.00 88.31 86 ILE A N 1
ATOM 706 C CA . ILE A 1 86 ? -10.019 9.448 -3.695 1.00 88.31 86 ILE A CA 1
ATOM 707 C C . ILE A 1 86 ? -11.371 10.112 -3.922 1.00 88.31 86 ILE A C 1
ATOM 709 O O . ILE A 1 86 ? -11.538 11.283 -3.596 1.00 88.31 86 ILE A O 1
ATOM 713 N N . ASP A 1 87 ? -12.318 9.372 -4.491 1.00 93.75 87 ASP A N 1
ATOM 714 C CA . ASP A 1 87 ? -13.691 9.847 -4.644 1.00 93.75 87 ASP A CA 1
ATOM 715 C C . ASP A 1 87 ? -14.263 10.294 -3.288 1.00 93.75 87 ASP A C 1
ATOM 717 O O . ASP A 1 87 ? -14.116 9.584 -2.293 1.00 93.75 87 ASP A O 1
ATOM 721 N N . ASP A 1 88 ? -14.917 11.457 -3.247 1.00 94.06 88 ASP A N 1
ATOM 722 C CA . ASP A 1 88 ? -15.399 12.052 -1.996 1.00 94.06 88 ASP A CA 1
ATOM 723 C C . ASP A 1 88 ? -16.393 11.140 -1.265 1.00 94.06 88 ASP A C 1
ATOM 725 O O . ASP A 1 88 ? -16.375 11.070 -0.036 1.00 94.06 88 ASP A O 1
ATOM 729 N N . ALA A 1 89 ? -17.260 10.421 -1.987 1.00 94.25 89 ALA A N 1
ATOM 730 C CA . ALA A 1 89 ? -18.207 9.502 -1.362 1.00 94.25 89 ALA A CA 1
ATOM 731 C C . ALA A 1 89 ? -17.474 8.286 -0.786 1.00 94.25 89 ALA A C 1
ATOM 733 O O . ALA A 1 89 ? -17.664 7.958 0.384 1.00 94.25 89 ALA A O 1
ATOM 734 N N . ALA A 1 90 ? -16.563 7.685 -1.557 1.00 92.00 90 ALA A N 1
ATOM 735 C CA . ALA A 1 90 ? -15.726 6.583 -1.082 1.00 92.00 90 ALA A CA 1
ATOM 736 C C . ALA A 1 90 ? -14.840 6.988 0.108 1.00 92.00 90 ALA A C 1
ATOM 738 O O . ALA A 1 90 ? -14.614 6.188 1.016 1.00 92.00 90 ALA A O 1
ATOM 739 N N . PHE A 1 91 ? -14.342 8.226 0.120 1.00 93.69 91 PHE A N 1
ATOM 740 C CA . PHE A 1 91 ? -13.594 8.772 1.241 1.00 93.69 91 PHE A CA 1
ATOM 741 C C . PHE A 1 91 ? -14.502 8.919 2.463 1.00 93.69 91 PHE A C 1
ATOM 743 O O . PHE A 1 91 ? -14.177 8.391 3.521 1.00 93.69 91 PHE A O 1
ATOM 750 N N . ASN A 1 92 ? -15.671 9.545 2.329 1.00 93.50 92 ASN A N 1
ATOM 751 C CA . ASN A 1 92 ? -16.602 9.753 3.441 1.00 93.50 92 A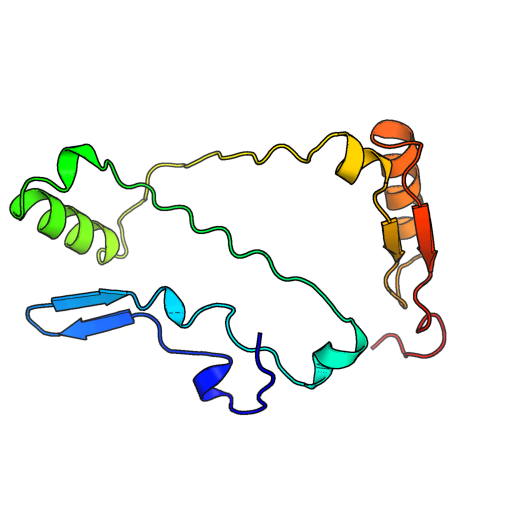SN A CA 1
ATOM 752 C C . ASN A 1 92 ? -17.133 8.442 4.052 1.00 93.50 92 ASN A C 1
ATOM 754 O O . ASN A 1 92 ? -17.346 8.388 5.265 1.00 93.50 92 ASN A O 1
ATOM 758 N N . GLU A 1 93 ? -17.319 7.399 3.238 1.00 93.50 93 GLU A N 1
ATOM 759 C CA . GLU A 1 93 ? -17.788 6.063 3.647 1.00 93.50 93 GLU A CA 1
ATOM 760 C C . GLU A 1 93 ? -16.649 5.109 4.050 1.00 93.50 93 GLU A C 1
ATOM 762 O O . GLU A 1 93 ? -16.878 3.927 4.304 1.00 93.50 93 GLU A O 1
ATOM 767 N N . MET A 1 94 ? -15.410 5.599 4.105 1.00 92.44 94 MET A N 1
ATOM 768 C CA . MET A 1 94 ? -14.245 4.772 4.393 1.00 92.44 94 MET A CA 1
ATOM 769 C C . MET A 1 94 ? -14.328 4.117 5.782 1.00 92.44 94 MET A C 1
ATOM 771 O O . MET A 1 94 ? -14.714 4.731 6.784 1.00 92.44 94 MET A O 1
ATOM 775 N N . GLU A 1 95 ? -13.871 2.867 5.846 1.00 92.62 95 GLU A N 1
ATOM 776 C CA . GLU A 1 95 ? -13.704 2.106 7.081 1.00 92.62 95 GLU A CA 1
ATOM 777 C C . GLU A 1 95 ? -12.247 1.652 7.232 1.00 92.62 95 GLU A C 1
ATOM 779 O O . GLU A 1 95 ? -11.618 1.195 6.275 1.00 92.62 95 GLU A O 1
ATOM 784 N N . ILE A 1 96 ? -11.707 1.756 8.447 1.00 91.75 96 ILE A N 1
ATOM 785 C CA . ILE A 1 96 ? -10.362 1.296 8.798 1.00 91.75 96 ILE A CA 1
ATOM 786 C C . ILE A 1 96 ? -10.452 0.255 9.911 1.00 91.75 96 ILE A C 1
ATOM 788 O O . ILE A 1 96 ? -10.989 0.505 10.991 1.00 91.75 96 ILE A O 1
ATOM 792 N N . VAL A 1 97 ? -9.842 -0.906 9.667 1.00 91.81 97 VAL A N 1
ATOM 793 C CA . VAL A 1 97 ? -9.651 -1.946 10.681 1.00 91.81 97 VAL A CA 1
ATOM 794 C C . VAL A 1 97 ? -8.247 -1.821 11.267 1.00 91.81 97 VAL A C 1
ATOM 796 O O . VAL A 1 97 ? -7.252 -1.936 10.551 1.00 91.81 97 VAL A O 1
ATOM 799 N N . LEU A 1 98 ? -8.155 -1.588 12.576 1.00 93.00 98 LEU A N 1
ATOM 800 C CA . LEU A 1 98 ? -6.884 -1.452 13.284 1.00 93.00 98 LEU A CA 1
ATOM 801 C C . LEU A 1 98 ? -6.153 -2.793 13.356 1.00 93.00 98 LEU A C 1
ATOM 803 O O . LEU A 1 98 ? -6.770 -3.844 13.540 1.00 93.00 98 LEU A O 1
ATOM 807 N N . SER A 1 99 ? -4.822 -2.750 13.261 1.00 90.19 99 SER A N 1
ATOM 808 C CA . SER A 1 99 ? -3.991 -3.949 13.403 1.00 90.19 99 SER A CA 1
ATOM 809 C C . SER A 1 99 ? -4.232 -4.619 14.767 1.00 90.19 99 SER A C 1
ATOM 811 O O . SER A 1 99 ? -4.324 -3.914 15.777 1.00 90.19 99 SER A O 1
ATOM 813 N N . PRO A 1 100 ? -4.272 -5.964 14.845 1.00 90.00 100 PRO A N 1
ATOM 814 C CA . PRO A 1 100 ? -4.580 -6.676 16.090 1.00 90.00 100 PRO A CA 1
ATOM 815 C C . PRO A 1 100 ? -3.597 -6.381 17.230 1.00 90.00 100 PRO A C 1
ATOM 817 O O . PRO A 1 100 ? -3.934 -6.510 18.405 1.00 90.00 100 PRO A O 1
ATOM 820 N N . ASN A 1 101 ? -2.371 -6.006 16.858 1.00 91.31 101 ASN A N 1
ATOM 821 C CA . ASN A 1 101 ? -1.256 -5.728 17.754 1.00 91.31 101 ASN A CA 1
ATOM 822 C C . ASN A 1 101 ? -0.918 -4.228 17.817 1.00 91.31 101 ASN A C 1
ATOM 824 O O . ASN A 1 101 ? 0.166 -3.876 18.289 1.00 91.31 101 ASN A O 1
ATOM 828 N N . MET A 1 102 ? -1.800 -3.343 17.337 1.00 92.75 102 MET A N 1
ATOM 829 C CA . MET A 1 102 ? -1.577 -1.894 17.353 1.00 92.75 102 MET A CA 1
ATOM 830 C C . MET A 1 102 ? -1.460 -1.366 18.789 1.00 92.75 102 MET A C 1
ATOM 832 O O . MET A 1 102 ? -2.230 -1.761 19.666 1.00 92.75 102 MET A O 1
ATOM 836 N N . SER A 1 103 ? -0.475 -0.503 19.051 1.00 92.94 103 SER A N 1
ATOM 837 C CA . SER A 1 103 ? -0.314 0.107 20.374 1.00 92.94 103 SER A CA 1
ATOM 838 C C . SER A 1 103 ? -1.377 1.178 20.631 1.00 92.94 103 SER A C 1
ATOM 840 O O . SER A 1 103 ? -1.921 1.765 19.700 1.00 92.94 103 SER A O 1
ATOM 842 N N . GLU A 1 104 ? -1.656 1.475 21.900 1.00 92.81 104 GLU A N 1
ATOM 843 C CA . GLU A 1 104 ? -2.583 2.558 22.261 1.00 92.81 104 GLU A CA 1
ATOM 844 C C . GLU A 1 104 ? -2.077 3.942 21.824 1.00 92.81 104 GLU A C 1
ATOM 846 O O . GLU A 1 104 ? -2.872 4.866 21.672 1.00 92.81 104 GLU A O 1
ATOM 851 N N . GLU A 1 105 ? -0.769 4.103 21.618 1.00 94.62 105 GLU A N 1
ATOM 852 C CA . GLU A 1 105 ? -0.186 5.325 21.061 1.00 94.62 105 GLU A CA 1
ATOM 853 C C . GLU A 1 105 ? -0.490 5.441 19.562 1.00 94.62 105 GLU A C 1
ATOM 855 O O . GLU A 1 105 ? -1.057 6.443 19.129 1.00 94.62 105 GLU A O 1
ATOM 860 N N . ASP A 1 106 ? -0.237 4.381 18.790 1.00 95.31 106 ASP A N 1
ATOM 861 C CA . ASP A 1 106 ? -0.548 4.336 17.355 1.00 95.31 106 ASP A CA 1
ATOM 862 C C . ASP A 1 106 ? -2.042 4.550 17.094 1.00 95.31 106 ASP A C 1
ATOM 864 O O . ASP A 1 106 ? -2.423 5.296 16.191 1.00 95.31 106 ASP A O 1
ATOM 868 N N . LYS A 1 107 ? -2.909 3.957 17.928 1.00 95.12 107 LYS A N 1
ATOM 869 C CA . LYS A 1 107 ? -4.358 4.173 17.833 1.00 95.12 107 LYS A CA 1
ATOM 870 C C . LYS A 1 107 ? -4.714 5.652 17.955 1.00 95.12 107 LYS A C 1
ATOM 872 O O . LYS A 1 107 ? -5.523 6.140 17.169 1.00 95.12 107 LYS A O 1
ATOM 877 N N . ARG A 1 108 ? -4.103 6.390 18.893 1.00 96.25 108 ARG A N 1
ATOM 878 C CA . ARG A 1 108 ? -4.351 7.837 19.049 1.00 96.25 108 ARG A CA 1
ATOM 879 C C . ARG A 1 108 ? -3.987 8.608 17.790 1.00 96.25 108 ARG A C 1
ATOM 881 O O . ARG A 1 108 ? -4.735 9.507 17.421 1.00 96.25 108 ARG A O 1
ATOM 888 N N . TYR A 1 109 ? -2.897 8.244 17.114 1.00 96.62 109 TYR A N 1
ATOM 889 C CA . TYR A 1 109 ? -2.546 8.860 15.836 1.00 96.62 109 TYR A CA 1
ATOM 890 C C . TYR A 1 109 ? -3.616 8.613 14.767 1.00 96.62 109 TYR A C 1
ATOM 892 O O . TYR A 1 109 ? -4.013 9.557 14.088 1.00 96.62 109 TYR A O 1
ATOM 900 N N . VAL A 1 110 ? -4.152 7.392 14.655 1.00 95.81 110 VAL A N 1
ATOM 901 C CA . VAL A 1 110 ? -5.244 7.097 13.707 1.00 95.81 110 VAL A CA 1
ATOM 902 C C . VAL A 1 110 ? -6.495 7.930 14.017 1.00 95.81 110 VAL A C 1
ATOM 904 O O . VAL A 1 110 ? -7.095 8.501 13.107 1.00 95.81 110 VAL A O 1
ATOM 907 N N . TYR A 1 111 ? -6.866 8.063 15.294 1.00 96.00 111 TYR A N 1
ATOM 908 C CA . TYR A 1 111 ? -8.000 8.905 15.695 1.00 96.00 111 TYR A CA 1
ATOM 909 C C . TYR A 1 111 ? -7.758 10.399 15.439 1.00 96.00 111 TYR A C 1
ATOM 911 O O . TYR A 1 111 ? -8.668 11.083 14.979 1.00 96.00 111 TYR A O 1
ATOM 919 N N . ALA A 1 112 ? -6.540 10.901 15.647 1.00 97.19 112 ALA A N 1
ATOM 920 C CA . ALA A 1 112 ? -6.199 12.282 15.307 1.00 97.19 112 ALA A CA 1
ATOM 921 C C . ALA A 1 112 ? -6.318 12.541 13.792 1.00 97.19 112 ALA A C 1
ATOM 923 O O . ALA A 1 112 ? -6.851 13.568 13.374 1.00 97.19 112 ALA A O 1
ATOM 924 N N . LEU A 1 113 ? -5.889 11.585 12.958 1.00 95.81 113 LEU A N 1
ATOM 925 C CA . LEU A 1 113 ? -6.046 11.666 11.502 1.00 95.81 113 LEU A CA 1
ATOM 926 C C . LEU A 1 113 ? -7.523 11.655 11.083 1.00 95.81 113 LEU A C 1
ATOM 928 O O . LEU A 1 113 ? -7.910 12.439 10.217 1.00 95.81 113 LEU A O 1
ATOM 932 N N . LYS A 1 114 ? -8.360 10.821 11.717 1.00 95.81 114 LYS A N 1
ATOM 933 C CA . LYS A 1 114 ? -9.821 10.851 11.529 1.00 95.81 114 LYS A CA 1
ATOM 934 C C . LYS A 1 114 ? -10.370 12.251 11.797 1.00 95.81 114 LYS A C 1
ATOM 936 O O . LYS A 1 114 ? -11.063 12.801 10.951 1.00 95.81 114 LYS A O 1
ATOM 941 N N . GLU A 1 115 ? -10.059 12.833 12.952 1.00 96.38 115 GLU A N 1
ATOM 942 C CA . GLU A 1 115 ? -10.571 14.155 13.336 1.00 96.38 115 GLU A CA 1
ATOM 943 C C . GLU A 1 115 ? -10.141 15.256 12.363 1.00 96.38 115 GLU A C 1
ATOM 945 O O . GLU A 1 115 ? -10.937 16.134 12.033 1.00 96.38 115 GLU A O 1
ATOM 950 N N . GLN A 1 116 ? -8.898 15.195 11.885 1.00 97.19 116 GLN A N 1
ATOM 951 C CA . GLN A 1 116 ? -8.345 16.215 11.004 1.00 97.19 116 GLN A CA 1
ATOM 952 C C . GLN A 1 116 ? -8.846 16.105 9.559 1.00 97.19 116 GLN A C 1
ATOM 954 O O . GLN A 1 116 ? -9.090 17.132 8.926 1.00 97.19 116 GLN A O 1
ATOM 959 N N . TYR A 1 117 ? -8.950 14.888 9.022 1.00 94.81 117 TYR A N 1
ATOM 960 C CA . TYR A 1 117 ? -9.133 14.676 7.584 1.00 94.81 117 TYR A CA 1
ATOM 961 C C . TYR A 1 117 ? -10.488 14.081 7.214 1.00 94.81 117 TYR A C 1
ATOM 963 O O . TYR A 1 117 ? -11.021 14.425 6.165 1.00 94.81 117 TYR A O 1
ATOM 971 N N . ASN A 1 118 ? -11.046 13.194 8.039 1.00 96.12 118 ASN A N 1
ATOM 972 C CA . ASN A 1 118 ? -12.276 12.480 7.711 1.00 96.12 118 ASN A CA 1
ATOM 973 C C . ASN A 1 118 ? -13.098 12.145 8.966 1.00 96.12 118 ASN A C 1
ATOM 975 O O . ASN A 1 118 ? -13.047 11.016 9.464 1.00 96.12 118 ASN A O 1
ATOM 979 N N . PRO A 1 119 ? -13.882 13.102 9.493 1.00 95.69 119 PRO A N 1
ATOM 980 C CA . PRO A 1 119 ? -14.658 12.878 10.708 1.00 95.69 119 PRO A CA 1
ATOM 981 C C . PRO A 1 119 ? -15.708 11.761 10.592 1.00 95.69 119 PRO A C 1
ATOM 983 O O . PRO A 1 119 ? -16.095 11.197 11.621 1.00 95.69 119 PRO A O 1
ATOM 986 N N . SER A 1 120 ? -16.152 11.398 9.381 1.00 95.38 120 SER A N 1
ATOM 987 C CA . SER A 1 120 ? -17.118 10.312 9.157 1.00 95.38 120 SER A CA 1
ATOM 988 C C . SER A 1 120 ? -16.487 8.917 9.094 1.00 95.38 120 SER A C 1
ATOM 990 O O . SER A 1 120 ? -17.205 7.945 9.307 1.00 95.38 120 SER A O 1
ATOM 992 N N . LEU A 1 121 ? -15.163 8.806 8.919 1.00 94.25 121 LEU A N 1
ATOM 993 C CA . LEU A 1 121 ? -14.414 7.543 8.854 1.00 94.25 121 LEU A CA 1
ATOM 994 C C . LEU A 1 121 ? -14.761 6.580 9.997 1.00 94.25 121 LEU A C 1
ATOM 996 O O . LEU A 1 121 ? -14.591 6.923 11.169 1.00 94.25 121 LEU A O 1
ATOM 1000 N N . THR A 1 122 ? -15.143 5.346 9.697 1.00 95.12 122 THR A N 1
ATOM 1001 C CA . THR A 1 122 ? -15.371 4.343 10.748 1.00 95.12 122 THR A CA 1
ATOM 1002 C C . THR A 1 122 ? -14.063 3.642 11.096 1.00 95.12 122 THR A C 1
ATOM 1004 O O . THR A 1 122 ? -13.325 3.218 10.214 1.00 95.12 122 THR A O 1
ATOM 1007 N N . ILE A 1 123 ? -13.759 3.515 12.390 1.00 95.50 123 ILE A N 1
ATOM 1008 C CA . ILE A 1 123 ? -12.578 2.793 12.879 1.00 95.50 123 ILE A CA 1
ATOM 1009 C C . ILE A 1 123 ? -13.051 1.640 13.760 1.00 95.50 123 ILE A C 1
ATOM 1011 O O . ILE A 1 123 ? -13.801 1.860 14.712 1.00 95.50 123 ILE A O 1
ATOM 1015 N N . THR A 1 124 ? -12.585 0.427 13.472 1.00 94.12 124 THR A N 1
ATOM 1016 C CA . THR A 1 124 ? -12.889 -0.779 14.256 1.00 94.12 124 THR A CA 1
ATOM 1017 C C . THR A 1 124 ? -11.619 -1.530 14.624 1.00 94.12 124 THR A C 1
ATOM 1019 O O . THR A 1 124 ? -10.685 -1.595 13.828 1.00 94.12 124 THR A O 1
ATOM 1022 N N . ASP A 1 125 ? -11.584 -2.174 15.788 1.00 91.81 125 ASP A N 1
ATOM 1023 C CA . ASP A 1 125 ? -10.513 -3.119 16.106 1.00 91.81 125 ASP A CA 1
ATOM 1024 C C . ASP A 1 125 ? -10.598 -4.377 15.228 1.00 91.81 125 ASP A C 1
ATOM 1026 O O . ASP A 1 125 ? -11.684 -4.839 14.866 1.00 91.81 125 ASP A O 1
ATOM 1030 N N . SER A 1 126 ? -9.448 -4.983 14.923 1.00 89.44 126 SER A N 1
ATOM 1031 C CA . SER A 1 126 ? -9.431 -6.302 14.294 1.00 89.44 126 SER A CA 1
ATOM 1032 C C . SER A 1 126 ? -10.124 -7.349 15.169 1.00 89.44 126 SER A C 1
ATOM 1034 O O . SER A 1 126 ? -9.919 -7.427 16.380 1.00 89.44 126 SER A O 1
ATOM 1036 N N . VAL A 1 127 ? -10.848 -8.269 14.532 1.00 88.00 127 VAL A N 1
ATOM 1037 C CA . VAL A 1 127 ? -11.387 -9.474 15.188 1.00 88.00 127 VAL A CA 1
ATOM 1038 C C . VAL A 1 127 ? -10.301 -10.380 15.786 1.00 88.00 127 VAL A C 1
ATOM 1040 O O . VAL A 1 127 ? -10.607 -11.272 16.578 1.00 88.00 127 VAL A O 1
ATOM 1043 N N . LEU A 1 128 ? -9.038 -10.173 15.398 1.00 87.31 128 LEU A N 1
ATOM 1044 C CA . LEU A 1 128 ? -7.876 -10.896 15.908 1.00 87.31 128 LEU A CA 1
ATOM 1045 C C . LEU A 1 128 ? -7.228 -10.213 17.123 1.00 87.31 128 LEU A C 1
ATOM 1047 O O . LEU A 1 128 ? -6.289 -10.774 17.689 1.00 87.31 128 LEU A O 1
ATOM 1051 N N . TH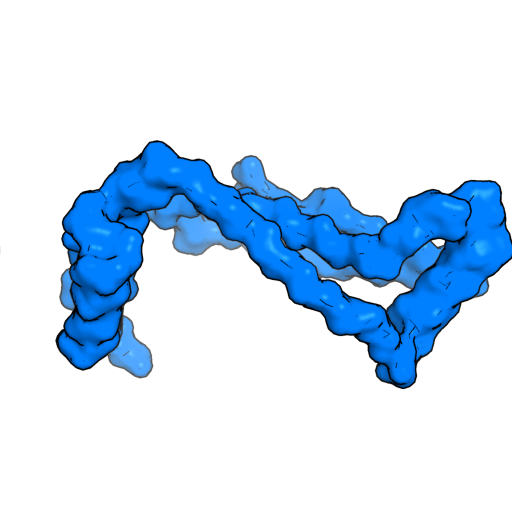R A 1 129 ? -7.691 -9.029 17.538 1.00 88.44 129 THR A N 1
ATOM 1052 C CA . THR A 1 129 ? -7.148 -8.315 18.702 1.00 88.44 129 THR A CA 1
ATOM 1053 C C . THR A 1 129 ? -7.224 -9.200 19.947 1.00 88.44 129 THR A C 1
ATOM 1055 O O . THR A 1 129 ? -8.271 -9.763 20.268 1.00 88.44 129 THR A O 1
ATOM 1058 N N . GLY A 1 130 ? -6.087 -9.380 20.626 1.00 86.25 130 GLY A N 1
ATOM 1059 C CA . GLY A 1 130 ? -5.962 -10.275 21.784 1.00 86.25 130 GLY A CA 1
ATOM 1060 C C . GLY A 1 130 ? -6.015 -11.779 21.464 1.00 86.25 130 GLY A C 1
ATOM 1061 O O . GLY A 1 130 ? -5.973 -12.591 22.386 1.00 86.25 130 GLY A O 1
ATOM 1062 N N . ARG A 1 131 ? -6.102 -12.168 20.184 1.00 84.06 131 ARG A N 1
ATOM 1063 C CA . ARG A 1 131 ? -6.120 -13.574 19.726 1.00 84.06 131 ARG A CA 1
ATOM 1064 C C . ARG A 1 131 ? -4.817 -14.016 19.066 1.00 84.06 131 ARG A C 1
ATOM 1066 O O . ARG A 1 131 ? -4.611 -15.214 18.890 1.00 84.06 131 ARG A O 1
ATOM 1073 N N . ILE A 1 132 ? -3.951 -13.069 18.721 1.00 83.25 132 ILE A N 1
ATOM 1074 C CA . ILE A 1 132 ? -2.611 -13.321 18.189 1.00 83.25 132 ILE A CA 1
ATOM 1075 C C . ILE A 1 132 ? -1.561 -12.753 19.149 1.00 83.25 132 ILE A C 1
ATOM 1077 O O . ILE A 1 132 ? -1.820 -11.768 19.841 1.00 83.25 132 ILE A O 1
ATOM 1081 N N . ARG A 1 133 ? -0.398 -13.407 19.250 1.00 74.25 133 ARG A N 1
ATOM 1082 C CA . ARG A 1 133 ? 0.708 -12.911 20.082 1.00 74.25 133 ARG A CA 1
ATOM 1083 C C . ARG A 1 133 ? 1.423 -11.761 19.366 1.00 74.25 133 ARG A C 1
ATOM 1085 O O . ARG A 1 133 ? 1.401 -11.671 18.140 1.00 74.25 133 ARG A O 1
ATOM 1092 N N . ARG A 1 134 ? 2.022 -10.864 20.153 1.00 64.94 134 ARG A N 1
ATOM 1093 C CA . ARG A 1 134 ? 3.113 -10.013 19.673 1.00 64.94 134 ARG A CA 1
ATOM 1094 C C . ARG A 1 134 ? 4.363 -10.884 19.676 1.00 64.94 134 ARG A C 1
ATOM 1096 O O . ARG A 1 134 ? 4.721 -11.389 20.743 1.00 64.94 134 ARG A O 1
ATOM 1103 N N . ASP A 1 135 ? 4.925 -11.097 18.496 1.00 59.94 135 ASP A N 1
ATOM 1104 C CA . ASP A 1 135 ? 6.225 -11.743 18.311 1.00 59.94 135 ASP A CA 1
ATOM 1105 C C . ASP A 1 135 ? 7.358 -10.775 18.679 1.00 59.94 135 ASP A C 1
ATOM 1107 O O . ASP A 1 135 ? 7.169 -9.547 18.488 1.00 59.94 135 ASP A O 1
#

Sequence (135 aa):
MEYTDDPAILYPILTEHDVDSFTISHGKIGRHKNPHWDFLKEWRNLITVMPVNFNQLGSPEKLSQMVRDMLDPTYQPPSIFFTLDIDDAAFNEMEIVLSPNMSEEDKRYVYALKEQYNPSLTITDSVLTGRIRRD

Radius of gyration: 21.33 Å; chains: 1; bounding box: 41×38×56 Å

Foldseek 3Di:
DEEDPDPCLVPPDQWDDDPPDIGGNPPSPPPYDHPVCVVVVDDDDDDDDDLDDVVQVVDPVSVVVVVVLVVDPPRDRPDDDDDDDDPPVCLQAAEEEDDLPDDPVNVVVVVVCCVPPHVNYHYHYDPCNVVDDDD

Secondary structure (DSSP, 8-state):
-EE---HHHHS---EEE-SS-EEE-GGGTTSEE-GGGGGGT------------GGGTTSHHHHHHHHHHHH-TT----------PPPHHHHHT-EEEEPTT--HHHHHHHHHHHHHH-TT-EEEE-TTTTTS---